Protein AF-A0A661V139-F1 (afdb_monomer)

Sequence (166 aa):
MLLAIGAAFVWKCAAESETYKLCELRVGEKRRILIRAASYAEVNQNLFYEVRIGDRTVVPGCWFTAWHRDTTEWDDPAFRVVSAEGGELVGVVEINTPEEILILHDFSTGYSWPASISGEHWKTASAHARRLLERLKGETPASHYVLSCDYVAPIPRSGPRRAPVK

Foldseek 3Di:
DDDDDDDFDADDWDDPDCWTWLDWADLDDFWIKTKIWNDDPDPATFIWIWITGHVDTLRPTDTWDDDPPDDPDPDRWGKYWQAFPPRQWIFIDTPNGRQEGTKIAGNVVSQMPPDHDPPDDNVVSVVVVVVSVVRSPVRGPDYNHDYPVVPPPPPPPPPPDDDDDD

Secondary structure (DSSP, 8-state):
-----PPP-------SSSSEEEEEEE-SSSEEEEEEES-TT-SS--EEEEEEETTEEEEEEEEE----SS-SS-PPP-EEEEE-GGGSEEEEEESSSTTEEEEEEETTT--EESSPPTT--HHHHHHHHHHHHHHHHHH-TT---EEGGG-----------PPPP-

Structure (mmCIF, N/CA/C/O backbone):
data_AF-A0A661V139-F1
#
_entry.id   AF-A0A661V139-F1
#
loop_
_atom_site.group_PDB
_atom_site.id
_atom_site.type_symbol
_atom_site.label_atom_id
_atom_site.label_alt_id
_atom_site.label_comp_id
_atom_site.label_asym_id
_atom_site.label_entity_id
_atom_site.label_seq_id
_atom_site.pdbx_PDB_ins_code
_atom_site.Cartn_x
_atom_site.Cartn_y
_atom_site.Cartn_z
_atom_site.occupancy
_atom_site.B_iso_or_equiv
_atom_site.auth_seq_id
_atom_site.auth_comp_id
_atom_site.auth_asym_id
_atom_site.auth_atom_id
_atom_site.pdbx_PDB_model_num
ATOM 1 N N . MET A 1 1 ? 12.261 1.105 25.875 1.00 38.69 1 MET A N 1
ATOM 2 C CA . MET A 1 1 ? 11.928 1.553 24.507 1.00 38.69 1 MET A CA 1
ATOM 3 C C . MET A 1 1 ? 12.554 0.552 23.542 1.00 38.69 1 MET A C 1
ATOM 5 O O . MET A 1 1 ? 13.764 0.570 23.376 1.00 38.69 1 MET A O 1
ATOM 9 N N . LEU A 1 2 ? 11.776 -0.419 23.052 1.00 32.09 2 LEU A N 1
ATOM 10 C CA . LEU A 1 2 ? 12.252 -1.502 22.180 1.00 32.09 2 LEU A CA 1
ATOM 11 C C . LEU A 1 2 ? 11.997 -1.100 20.723 1.00 32.09 2 LEU A C 1
ATOM 13 O O . LEU A 1 2 ? 10.848 -0.986 20.308 1.00 32.09 2 LEU A O 1
ATOM 17 N N . LEU A 1 3 ? 13.070 -0.857 19.972 1.00 40.78 3 LEU A N 1
ATOM 18 C CA . LEU A 1 3 ? 13.033 -0.703 18.519 1.00 40.78 3 LEU A CA 1
ATOM 19 C C . LEU A 1 3 ? 12.685 -2.065 17.906 1.00 40.78 3 LEU A C 1
ATOM 21 O O . LEU A 1 3 ? 13.492 -2.992 17.944 1.00 40.78 3 LEU A O 1
ATOM 25 N N . ALA A 1 4 ? 11.469 -2.202 17.379 1.00 35.94 4 ALA A N 1
ATOM 26 C CA . ALA A 1 4 ? 11.062 -3.387 16.636 1.00 35.94 4 ALA A CA 1
ATOM 27 C C . ALA A 1 4 ? 11.745 -3.375 15.259 1.00 35.94 4 ALA A C 1
ATOM 29 O O . ALA A 1 4 ? 11.346 -2.644 14.355 1.00 35.94 4 ALA A O 1
ATOM 30 N N . ILE A 1 5 ? 12.799 -4.176 15.115 1.00 44.50 5 ILE A N 1
ATOM 31 C CA . ILE A 1 5 ? 13.453 -4.450 13.834 1.00 44.50 5 ILE A CA 1
ATOM 32 C C . ILE A 1 5 ? 12.541 -5.414 13.067 1.00 44.50 5 ILE A C 1
ATOM 34 O O . ILE A 1 5 ? 12.389 -6.576 13.442 1.00 44.50 5 ILE A O 1
ATOM 38 N N . GLY A 1 6 ? 11.878 -4.908 12.026 1.00 37.41 6 GLY A N 1
ATOM 39 C CA . GLY A 1 6 ? 11.040 -5.708 11.138 1.00 37.41 6 GLY A CA 1
ATOM 40 C C . GLY A 1 6 ? 11.887 -6.714 10.361 1.00 37.41 6 GLY A C 1
ATOM 41 O O . GLY A 1 6 ? 12.776 -6.330 9.607 1.00 37.41 6 GLY A O 1
ATOM 42 N N . ALA A 1 7 ? 11.619 -8.004 10.556 1.00 41.94 7 ALA A N 1
ATOM 43 C CA . ALA A 1 7 ? 12.253 -9.076 9.802 1.00 41.94 7 ALA A CA 1
ATOM 44 C C . ALA A 1 7 ? 11.796 -9.044 8.333 1.00 41.94 7 ALA A C 1
ATOM 46 O O . ALA A 1 7 ? 10.598 -9.109 8.051 1.00 41.94 7 ALA A O 1
ATOM 47 N N . ALA A 1 8 ? 12.751 -8.974 7.404 1.00 39.41 8 ALA A N 1
ATOM 48 C CA . ALA A 1 8 ? 12.506 -9.182 5.982 1.00 39.41 8 ALA A CA 1
ATOM 49 C C . ALA A 1 8 ? 12.442 -10.693 5.705 1.00 39.41 8 ALA A C 1
ATOM 51 O O . ALA A 1 8 ? 13.410 -11.415 5.933 1.00 39.41 8 ALA A O 1
ATOM 52 N N . PHE A 1 9 ? 11.290 -11.177 5.239 1.00 36.69 9 PHE A N 1
ATOM 53 C CA . PHE A 1 9 ? 11.107 -12.558 4.794 1.00 36.69 9 PHE A CA 1
ATOM 54 C C . PHE A 1 9 ? 10.994 -12.582 3.269 1.00 36.69 9 PHE A C 1
ATOM 56 O O . PHE A 1 9 ? 10.099 -11.954 2.706 1.00 36.69 9 PHE A O 1
ATOM 63 N N . VAL A 1 10 ? 11.881 -13.333 2.615 1.00 40.03 10 VAL A N 1
ATOM 64 C CA . VAL A 1 10 ? 11.840 -13.613 1.171 1.00 40.03 10 VAL A CA 1
ATOM 65 C C . VAL A 1 10 ? 11.193 -14.988 0.973 1.00 40.03 10 VAL A C 1
ATOM 67 O O . VAL A 1 10 ? 11.670 -15.976 1.531 1.00 40.03 10 VAL A O 1
ATOM 70 N N . TRP A 1 11 ? 10.096 -15.071 0.211 1.00 38.34 11 TRP A N 1
ATOM 71 C CA . TRP A 1 11 ? 9.356 -16.319 -0.052 1.00 38.34 11 TRP A CA 1
ATOM 72 C C . TRP A 1 11 ? 9.271 -16.577 -1.570 1.00 38.34 11 TRP A C 1
ATOM 74 O O . TRP A 1 11 ? 8.858 -15.700 -2.320 1.00 38.34 11 TRP A O 1
ATOM 84 N N . LYS A 1 12 ? 9.628 -17.793 -2.024 1.00 39.19 12 LYS A N 1
ATOM 85 C CA . LYS A 1 12 ? 9.519 -18.261 -3.427 1.00 39.19 12 LYS A CA 1
ATOM 86 C C . LYS A 1 12 ? 8.088 -18.631 -3.866 1.00 39.19 12 LYS A C 1
ATOM 88 O O . LYS A 1 12 ? 7.386 -19.371 -3.183 1.00 39.19 12 LYS A O 1
ATOM 93 N N . CYS A 1 13 ? 7.688 -18.142 -5.037 1.00 39.81 13 CYS A N 1
ATOM 94 C CA . CYS A 1 13 ? 6.319 -18.176 -5.555 1.00 39.81 13 CYS A CA 1
ATOM 95 C C . CYS A 1 13 ? 5.850 -19.546 -6.099 1.00 39.81 13 CYS A C 1
ATOM 97 O O . CYS A 1 13 ? 6.639 -20.277 -6.692 1.00 39.81 13 CYS A O 1
ATOM 99 N N . ALA A 1 14 ? 4.549 -19.840 -5.970 1.00 41.12 14 ALA A N 1
ATOM 100 C CA . ALA A 1 14 ? 3.826 -20.884 -6.706 1.00 41.12 14 ALA A CA 1
ATOM 101 C C . ALA A 1 14 ? 2.765 -20.211 -7.602 1.00 41.12 14 ALA A C 1
ATOM 103 O O . ALA A 1 14 ? 2.041 -19.324 -7.143 1.00 41.12 14 ALA A O 1
ATOM 104 N N . ALA A 1 15 ? 2.713 -20.582 -8.883 1.00 42.00 15 ALA A N 1
ATOM 105 C CA . ALA A 1 15 ? 1.868 -19.953 -9.898 1.00 42.00 15 ALA A CA 1
ATOM 106 C C . ALA A 1 15 ? 0.440 -20.533 -9.884 1.00 42.00 15 ALA A C 1
ATOM 108 O O . ALA A 1 15 ? 0.189 -21.571 -10.485 1.00 42.00 15 ALA A O 1
ATOM 109 N N . GLU A 1 16 ? -0.496 -19.865 -9.207 1.00 46.12 16 GLU A N 1
ATOM 110 C CA . GLU A 1 16 ? -1.942 -20.181 -9.266 1.00 46.12 16 GLU A CA 1
ATOM 111 C C . GLU A 1 16 ? -2.778 -19.059 -9.917 1.00 46.12 16 GLU A C 1
ATOM 113 O O . GLU A 1 16 ? -3.998 -19.146 -10.005 1.00 46.12 16 GLU A O 1
ATOM 118 N N . SER A 1 17 ? -2.139 -17.999 -10.416 1.00 57.78 17 SER A N 1
ATOM 119 C CA . SER A 1 17 ? -2.797 -16.885 -11.105 1.00 57.78 17 SER A CA 1
ATOM 120 C C . SER A 1 17 ? -1.912 -16.356 -12.236 1.00 57.78 17 SER A C 1
ATOM 122 O O . SER A 1 17 ? -0.698 -16.525 -12.180 1.00 57.78 17 SER A O 1
ATOM 124 N N . GLU A 1 18 ? -2.491 -15.649 -13.218 1.00 73.00 18 GLU A N 1
ATOM 125 C CA . GLU A 1 18 ? -1.751 -14.874 -14.249 1.00 73.00 18 GLU A CA 1
ATOM 126 C C . GLU A 1 18 ? -0.794 -13.825 -13.651 1.00 73.00 18 GLU A C 1
ATOM 128 O O . GLU A 1 18 ? -0.036 -13.176 -14.357 1.00 73.00 18 GLU A O 1
ATOM 133 N N . THR A 1 19 ? -0.839 -13.646 -12.333 1.00 81.56 19 THR A N 1
ATOM 134 C CA . THR A 1 19 ? 0.127 -12.881 -11.559 1.00 81.56 19 THR A CA 1
ATOM 135 C C . THR A 1 19 ? 0.824 -13.800 -10.566 1.00 81.56 19 THR A C 1
ATOM 137 O O . THR A 1 19 ? 0.211 -14.710 -10.000 1.00 81.56 19 THR A O 1
ATOM 140 N N . TYR A 1 20 ? 2.0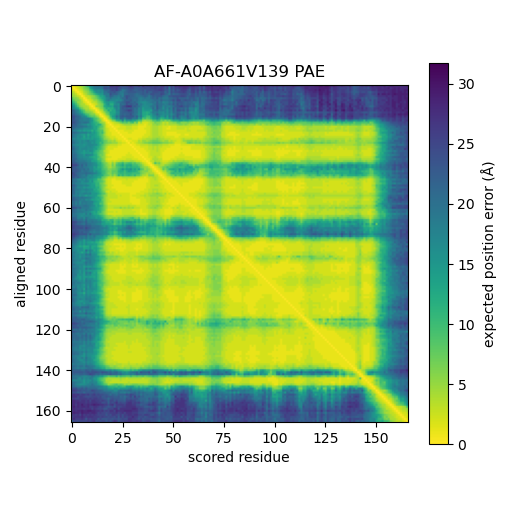91 -13.537 -10.278 1.00 86.44 20 TYR A N 1
ATOM 141 C CA . TYR A 1 20 ? 2.829 -14.242 -9.239 1.00 86.44 20 TYR A CA 1
ATOM 142 C C . TYR A 1 20 ? 2.969 -13.342 -8.005 1.00 86.44 20 TYR A C 1
ATOM 144 O O . TYR A 1 20 ? 3.118 -12.125 -8.102 1.00 86.44 20 TYR A O 1
ATOM 152 N N . LYS A 1 21 ? 2.860 -13.932 -6.813 1.00 90.81 21 LYS A N 1
ATOM 153 C CA . LYS A 1 21 ? 3.062 -13.248 -5.530 1.00 90.81 21 LYS A CA 1
ATOM 154 C C . LYS A 1 21 ? 4.539 -12.886 -5.355 1.00 90.81 21 LYS A C 1
ATOM 156 O O . LYS A 1 21 ? 5.369 -13.785 -5.255 1.00 90.81 21 LYS A O 1
ATOM 161 N N . LEU A 1 22 ? 4.830 -11.590 -5.266 1.00 89.81 22 LEU A N 1
ATOM 162 C CA . LEU A 1 22 ? 6.155 -11.061 -4.942 1.00 89.81 22 LEU A CA 1
ATOM 163 C C . LEU A 1 22 ? 6.402 -11.110 -3.437 1.00 89.81 22 LEU A C 1
ATOM 165 O O . LEU A 1 22 ? 7.368 -11.708 -2.974 1.00 89.81 22 LEU A O 1
ATOM 169 N N . CYS A 1 23 ? 5.502 -10.516 -2.654 1.00 93.31 23 CYS A N 1
ATOM 170 C CA . CYS A 1 23 ? 5.626 -10.513 -1.203 1.00 93.31 23 CYS A CA 1
ATOM 171 C C . CYS A 1 23 ? 4.269 -10.395 -0.500 1.00 93.31 23 CYS A C 1
ATOM 173 O O . CYS A 1 23 ? 3.225 -10.131 -1.103 1.00 93.31 23 CYS A O 1
ATOM 175 N N . GLU A 1 24 ? 4.291 -10.631 0.808 1.00 96.62 24 GLU A N 1
ATOM 176 C CA . GLU A 1 24 ? 3.173 -10.373 1.708 1.00 96.62 24 GLU A CA 1
ATOM 177 C C . GLU A 1 24 ? 3.680 -9.585 2.906 1.00 96.62 24 GLU A C 1
ATOM 179 O O . GLU A 1 24 ? 4.530 -10.048 3.667 1.00 96.62 24 GLU A O 1
ATOM 184 N N . LEU A 1 25 ? 3.117 -8.400 3.081 1.00 96.69 25 LEU A N 1
ATOM 185 C CA . LEU A 1 25 ? 3.448 -7.485 4.151 1.00 96.69 25 LEU A CA 1
ATOM 186 C C . LEU A 1 25 ? 2.420 -7.629 5.272 1.00 96.69 25 LEU A C 1
ATOM 188 O O . LEU A 1 25 ? 1.213 -7.479 5.061 1.00 96.69 25 LEU A O 1
ATOM 192 N N . ARG A 1 26 ? 2.892 -7.934 6.483 1.00 96.44 26 ARG A N 1
ATOM 193 C CA . ARG A 1 26 ? 2.039 -8.081 7.668 1.00 96.44 26 ARG A CA 1
ATOM 194 C C . ARG A 1 26 ? 1.851 -6.729 8.356 1.00 96.44 26 ARG A C 1
ATOM 196 O O . ARG A 1 26 ? 2.824 -6.127 8.788 1.00 96.44 26 ARG A O 1
ATOM 203 N N . VAL A 1 27 ? 0.599 -6.293 8.497 1.00 94.81 27 VAL A N 1
ATOM 204 C CA . VAL A 1 27 ? 0.200 -4.987 9.068 1.00 94.81 27 VAL A CA 1
ATOM 205 C C . VAL A 1 27 ? -0.693 -5.162 10.300 1.00 94.81 27 VAL A C 1
ATOM 207 O O . VAL A 1 27 ? -1.711 -4.502 10.472 1.00 94.81 27 VAL A O 1
ATOM 210 N N . GLY A 1 28 ? -0.332 -6.127 11.147 1.00 92.12 28 GLY A N 1
ATOM 211 C CA . GLY A 1 28 ? -1.103 -6.547 12.318 1.00 92.12 28 GLY A CA 1
ATOM 212 C C . GLY A 1 28 ? -1.507 -8.021 12.259 1.00 92.12 28 GLY A C 1
ATOM 213 O O . GLY A 1 28 ? -1.094 -8.772 11.369 1.00 92.12 28 GLY A O 1
ATOM 214 N N . GLU A 1 29 ? -2.322 -8.451 13.222 1.00 89.81 29 GLU A N 1
ATOM 215 C CA . GLU A 1 29 ? -2.619 -9.872 13.448 1.00 89.81 29 GLU A CA 1
ATOM 216 C C . GLU A 1 29 ? -3.324 -10.526 12.245 1.00 89.81 29 GLU A C 1
ATOM 218 O O . GLU A 1 29 ? -2.953 -11.620 11.820 1.00 89.81 29 GLU A O 1
ATOM 223 N N . LYS A 1 30 ? -4.263 -9.808 11.612 1.00 96.00 30 LYS A N 1
ATOM 224 C CA . LYS A 1 30 ? -5.083 -10.309 10.490 1.00 96.00 30 LYS A CA 1
ATOM 225 C C . LYS A 1 30 ? -5.032 -9.439 9.238 1.00 96.00 30 LYS A C 1
ATOM 227 O O . LYS A 1 30 ? -5.738 -9.710 8.277 1.00 96.00 30 LYS A O 1
ATOM 232 N N . ARG A 1 31 ? -4.232 -8.379 9.244 1.00 97.25 31 ARG A N 1
ATOM 233 C CA . ARG A 1 31 ? -4.151 -7.427 8.136 1.00 97.25 31 ARG A CA 1
ATOM 234 C C . ARG A 1 31 ? -2.931 -7.751 7.282 1.00 97.25 31 ARG A C 1
ATOM 236 O O . ARG A 1 31 ? -1.841 -8.004 7.818 1.00 97.25 31 ARG A O 1
ATOM 243 N N . ARG A 1 32 ? -3.113 -7.767 5.964 1.00 97.25 32 ARG A N 1
ATOM 244 C CA . ARG A 1 32 ? -2.060 -8.079 4.990 1.00 97.25 32 ARG A CA 1
ATOM 245 C C . ARG A 1 32 ? -2.152 -7.157 3.783 1.00 97.25 32 ARG A C 1
ATOM 247 O O . ARG A 1 32 ? -3.254 -6.857 3.331 1.00 97.25 32 ARG A O 1
ATOM 254 N N . ILE A 1 33 ? -0.998 -6.789 3.239 1.00 97.56 33 ILE A N 1
ATOM 255 C CA . ILE A 1 33 ? -0.877 -6.223 1.894 1.00 97.56 33 ILE A CA 1
ATOM 256 C C . ILE A 1 33 ? -0.099 -7.233 1.060 1.00 97.56 33 ILE A C 1
ATOM 258 O O . ILE A 1 33 ? 1.033 -7.577 1.395 1.00 97.56 33 ILE A O 1
ATOM 262 N N . LEU A 1 34 ? -0.721 -7.759 0.013 1.00 96.62 34 LEU A N 1
ATOM 263 C CA . LEU A 1 34 ? -0.079 -8.671 -0.924 1.00 96.62 34 LEU A CA 1
ATOM 264 C C . LEU A 1 34 ? 0.384 -7.858 -2.120 1.00 96.62 34 LEU A C 1
ATOM 266 O O . LEU A 1 34 ? -0.408 -7.094 -2.659 1.00 96.62 34 LEU A O 1
ATOM 270 N N . ILE A 1 35 ? 1.626 -8.057 -2.546 1.00 94.88 35 ILE A N 1
ATOM 271 C CA . ILE A 1 35 ? 2.152 -7.474 -3.780 1.00 94.88 35 ILE A CA 1
ATOM 272 C C . ILE A 1 35 ? 2.381 -8.604 -4.773 1.00 94.88 35 ILE A C 1
ATOM 274 O O . ILE A 1 35 ? 2.925 -9.660 -4.433 1.00 94.88 35 ILE A O 1
ATOM 278 N N . ARG A 1 36 ? 1.919 -8.395 -6.000 1.00 92.56 36 ARG A N 1
ATOM 279 C CA . ARG A 1 36 ? 1.968 -9.344 -7.107 1.00 92.56 36 ARG A CA 1
ATOM 280 C C . ARG A 1 36 ? 2.530 -8.658 -8.344 1.00 92.56 36 ARG A C 1
ATOM 282 O O . ARG A 1 36 ? 2.377 -7.451 -8.493 1.00 92.56 36 ARG A O 1
ATOM 289 N N . ALA A 1 37 ? 3.126 -9.432 -9.236 1.00 89.38 37 ALA A N 1
ATOM 290 C CA . ALA A 1 37 ? 3.578 -8.967 -10.542 1.00 89.38 37 ALA A CA 1
ATOM 291 C C . ALA A 1 37 ? 2.959 -9.813 -11.657 1.00 89.38 37 ALA A C 1
ATOM 293 O O . ALA A 1 37 ? 2.670 -10.994 -11.455 1.00 89.38 37 ALA A O 1
ATOM 294 N N . ALA A 1 38 ? 2.740 -9.205 -12.824 1.00 85.81 38 ALA A N 1
ATOM 295 C CA . ALA A 1 38 ?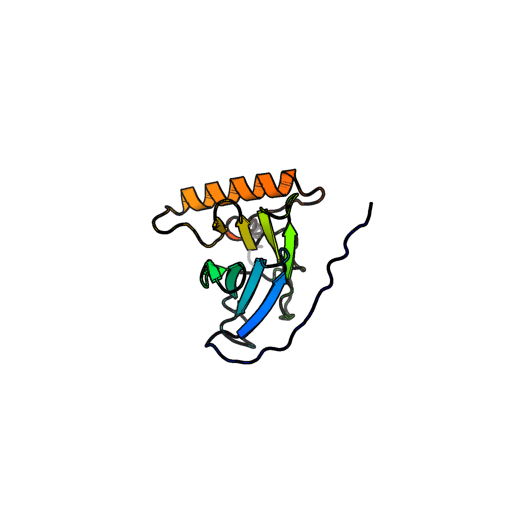 2.171 -9.891 -13.989 1.00 85.81 38 ALA A CA 1
ATOM 296 C C . ALA A 1 38 ? 3.115 -10.926 -14.621 1.00 85.81 38 ALA A C 1
ATOM 298 O O . ALA A 1 38 ? 2.660 -11.958 -15.091 1.00 85.81 38 ALA A O 1
ATOM 299 N N . SER A 1 39 ? 4.423 -10.667 -14.650 1.00 81.31 39 SER A N 1
ATOM 300 C CA . SER A 1 39 ? 5.379 -11.500 -15.390 1.00 81.31 39 SER A CA 1
ATOM 301 C C . SER A 1 39 ? 6.701 -11.584 -14.649 1.00 81.31 39 SER A C 1
ATOM 303 O O . SER A 1 39 ? 7.231 -10.559 -14.225 1.00 81.31 39 SER A O 1
ATOM 305 N N . TYR A 1 40 ? 7.217 -12.797 -14.455 1.00 69.69 40 TYR A N 1
ATOM 306 C CA . TYR A 1 40 ? 8.532 -13.035 -13.862 1.00 69.69 40 TYR A CA 1
ATOM 307 C C . TYR A 1 40 ? 9.593 -12.855 -14.959 1.00 69.69 40 TYR A C 1
ATOM 309 O O . TYR A 1 40 ? 9.494 -13.510 -15.992 1.00 69.69 40 TYR A O 1
ATOM 317 N N . ALA A 1 41 ? 10.598 -12.000 -14.725 1.00 66.25 41 ALA A N 1
ATOM 318 C CA . ALA A 1 41 ? 11.723 -11.709 -15.634 1.00 66.25 41 ALA A CA 1
ATOM 319 C C . ALA A 1 41 ? 11.487 -10.716 -16.798 1.00 66.25 41 ALA A C 1
ATOM 321 O O . ALA A 1 41 ? 12.263 -10.698 -17.754 1.00 66.25 41 ALA A O 1
ATOM 322 N N . GLU A 1 42 ? 10.482 -9.838 -16.713 1.00 66.06 42 GLU A N 1
ATOM 323 C CA . GLU A 1 42 ? 10.381 -8.674 -17.607 1.00 66.06 42 GLU A CA 1
ATOM 324 C C . GLU A 1 42 ? 11.001 -7.417 -16.989 1.00 66.06 42 GLU A C 1
ATOM 326 O O . GLU A 1 42 ? 10.827 -7.144 -15.808 1.00 66.06 42 GLU A O 1
ATOM 331 N N . VAL A 1 43 ? 11.671 -6.612 -17.821 1.00 64.44 43 VAL A N 1
ATOM 332 C CA . VAL A 1 43 ? 12.314 -5.331 -17.448 1.00 64.44 43 VAL A CA 1
ATOM 333 C C . VAL A 1 43 ? 11.287 -4.250 -17.079 1.00 64.44 43 VAL A C 1
ATOM 335 O O . VAL A 1 43 ? 11.650 -3.159 -16.663 1.00 64.44 43 VAL A O 1
ATOM 338 N N . ASN A 1 44 ? 9.993 -4.498 -17.269 1.00 68.56 44 ASN A N 1
ATOM 339 C CA . ASN A 1 44 ? 8.941 -3.608 -16.798 1.00 68.56 44 ASN A CA 1
ATOM 340 C C . ASN A 1 44 ? 7.780 -4.448 -16.276 1.00 68.56 44 ASN A C 1
ATOM 342 O O . ASN A 1 44 ? 6.936 -4.912 -17.041 1.00 68.56 44 ASN A O 1
ATOM 346 N N . GLN A 1 45 ? 7.767 -4.683 -14.968 1.00 75.62 45 GLN A N 1
ATOM 347 C CA . GLN A 1 45 ? 6.728 -5.480 -14.336 1.00 75.62 45 GLN A CA 1
ATOM 348 C C . GLN A 1 45 ? 5.572 -4.590 -13.898 1.00 75.62 45 GLN A C 1
ATOM 350 O O . GLN A 1 45 ? 5.724 -3.704 -13.060 1.00 75.62 45 GLN A O 1
ATOM 355 N N . ASN A 1 46 ? 4.377 -4.885 -14.405 1.00 84.75 46 ASN A N 1
ATOM 356 C CA . ASN A 1 46 ? 3.162 -4.344 -13.815 1.00 84.75 46 ASN A CA 1
ATOM 357 C C . ASN A 1 46 ? 2.988 -4.933 -12.414 1.00 84.75 46 ASN A C 1
ATOM 359 O O . ASN A 1 46 ? 2.789 -6.145 -12.271 1.00 84.75 46 ASN A O 1
ATOM 363 N N . LEU A 1 47 ? 3.063 -4.067 -11.403 1.00 90.69 47 LEU A N 1
ATOM 364 C CA . LEU A 1 47 ? 2.850 -4.427 -10.011 1.00 90.69 47 LEU A CA 1
ATOM 365 C C . LEU A 1 47 ? 1.396 -4.187 -9.625 1.00 90.69 47 LEU A C 1
ATOM 367 O O . LEU A 1 47 ? 0.767 -3.207 -10.022 1.00 90.69 47 LEU A O 1
ATOM 371 N N . PHE A 1 48 ? 0.872 -5.096 -8.817 1.00 93.00 48 PHE A N 1
ATOM 372 C CA . PHE A 1 48 ? -0.472 -5.030 -8.274 1.00 93.00 48 PHE A CA 1
ATOM 373 C C . PHE A 1 48 ? -0.415 -5.244 -6.777 1.00 93.00 48 PHE A C 1
ATOM 375 O O . PHE A 1 48 ? 0.349 -6.085 -6.300 1.00 93.00 48 PHE A O 1
ATOM 382 N N . TYR A 1 49 ? -1.247 -4.525 -6.034 1.00 95.38 49 TYR A N 1
ATOM 383 C CA . TYR A 1 49 ? -1.429 -4.782 -4.617 1.00 95.38 49 TYR A CA 1
ATOM 384 C C . TYR A 1 49 ? -2.861 -5.171 -4.292 1.00 95.38 49 TYR A C 1
ATOM 386 O O . TYR A 1 49 ? -3.810 -4.778 -4.965 1.00 95.38 49 TYR A O 1
ATOM 394 N N . GLU A 1 50 ? -3.001 -5.952 -3.233 1.00 96.00 50 GLU A N 1
ATOM 395 C CA . GLU A 1 50 ? -4.274 -6.358 -2.663 1.00 96.00 50 GLU A CA 1
ATOM 396 C C . GLU A 1 50 ? -4.210 -6.147 -1.150 1.00 96.00 50 GLU A C 1
ATOM 398 O O . GLU A 1 50 ? -3.201 -6.473 -0.520 1.00 96.00 50 GLU A O 1
ATOM 403 N N . VAL A 1 51 ? -5.286 -5.642 -0.548 1.00 96.75 51 VAL A N 1
ATOM 404 C CA . VAL A 1 51 ? -5.389 -5.523 0.913 1.00 96.75 51 VAL A CA 1
ATOM 405 C C . VAL A 1 51 ? -6.383 -6.550 1.434 1.00 96.75 51 VAL A C 1
ATOM 407 O O . VAL A 1 51 ? -7.520 -6.625 0.958 1.00 96.75 51 VAL A O 1
ATOM 410 N N . ARG A 1 52 ? -5.966 -7.322 2.442 1.00 97.69 52 ARG A N 1
ATOM 411 C CA . ARG A 1 52 ? -6.789 -8.341 3.104 1.00 97.69 52 ARG A CA 1
ATOM 412 C C . ARG A 1 52 ? -6.935 -8.090 4.597 1.00 97.69 52 ARG A C 1
ATOM 414 O O . ARG A 1 52 ? -5.987 -7.671 5.266 1.00 97.69 52 ARG A O 1
ATOM 421 N N . ILE A 1 53 ? -8.114 -8.430 5.113 1.00 96.81 53 ILE A N 1
ATOM 422 C CA . ILE A 1 53 ? -8.418 -8.526 6.543 1.00 96.81 53 ILE A CA 1
ATOM 423 C C . ILE A 1 53 ? -8.966 -9.934 6.807 1.00 96.81 53 ILE A C 1
ATOM 425 O O . ILE A 1 53 ? -10.092 -10.256 6.427 1.00 96.81 53 ILE A O 1
ATOM 429 N N . GLY A 1 54 ? -8.157 -10.784 7.439 1.00 96.31 54 GLY A N 1
ATOM 430 C CA . GLY A 1 54 ? -8.401 -12.225 7.496 1.00 96.31 54 GLY A CA 1
ATOM 431 C C . GLY A 1 54 ? -8.426 -12.808 6.084 1.00 96.31 54 GLY A C 1
ATOM 432 O O . GLY A 1 54 ? -7.535 -12.527 5.283 1.00 96.31 54 GLY A O 1
ATOM 433 N N . ASP A 1 55 ? -9.488 -13.547 5.769 1.00 95.69 55 ASP A N 1
ATOM 434 C CA . ASP A 1 55 ? -9.688 -14.161 4.450 1.00 95.69 55 ASP A CA 1
ATOM 435 C C . ASP A 1 55 ? -10.431 -13.246 3.461 1.00 95.69 55 ASP A C 1
ATOM 437 O O . ASP A 1 55 ? -10.645 -13.612 2.307 1.00 95.69 55 ASP A O 1
ATOM 441 N N . ARG A 1 56 ? -10.832 -12.041 3.889 1.00 96.25 56 ARG A N 1
ATOM 442 C CA . ARG A 1 56 ? -11.575 -11.095 3.052 1.00 96.25 56 ARG A CA 1
ATOM 443 C C . ARG A 1 56 ? -10.638 -10.116 2.353 1.00 96.25 56 ARG A C 1
ATOM 445 O O . ARG A 1 56 ? -9.912 -9.368 3.009 1.00 96.25 56 ARG A O 1
ATOM 452 N N . THR A 1 57 ? -10.751 -10.036 1.032 1.00 95.38 57 THR A N 1
ATOM 453 C CA . THR A 1 57 ? -10.191 -8.949 0.220 1.00 95.38 57 THR A CA 1
ATOM 454 C C . THR A 1 57 ? -11.017 -7.676 0.409 1.00 95.38 57 THR A C 1
ATOM 456 O O . THR A 1 57 ? -12.225 -7.674 0.165 1.00 95.38 57 THR A O 1
ATOM 459 N N . VAL A 1 58 ? -10.380 -6.596 0.869 1.00 95.25 58 VAL A N 1
ATOM 460 C CA . VAL A 1 58 ? -11.019 -5.277 1.056 1.00 95.25 58 VAL A CA 1
ATOM 461 C C . VAL A 1 58 ? -10.605 -4.268 -0.009 1.00 95.25 58 VAL A C 1
ATOM 463 O O . VAL A 1 58 ? -11.403 -3.407 -0.362 1.00 95.25 58 VAL A O 1
ATOM 466 N N . VAL A 1 59 ? -9.404 -4.418 -0.569 1.00 92.88 59 VAL A N 1
ATOM 467 C CA . VAL A 1 59 ? -8.972 -3.716 -1.782 1.00 92.88 59 VAL A CA 1
ATOM 468 C C . VAL A 1 59 ? -8.591 -4.792 -2.797 1.00 92.88 59 VAL A C 1
ATOM 470 O O . VAL A 1 59 ? -7.647 -5.538 -2.519 1.00 92.88 59 VAL A O 1
ATOM 473 N N . PRO A 1 60 ? -9.327 -4.933 -3.917 1.00 91.06 60 PRO A N 1
ATOM 474 C CA . PRO A 1 60 ? -8.971 -5.885 -4.964 1.00 91.06 60 PRO A CA 1
ATOM 475 C C . PRO A 1 60 ? -7.653 -5.478 -5.631 1.00 91.06 60 PRO A C 1
ATOM 477 O O . PRO A 1 60 ? -7.165 -4.372 -5.410 1.00 91.06 60 PRO A O 1
ATOM 480 N N . GLY A 1 61 ? -7.100 -6.363 -6.464 1.00 89.56 61 GLY A N 1
ATOM 481 C CA . GLY A 1 61 ? -5.863 -6.105 -7.203 1.00 89.56 61 GLY A CA 1
ATOM 482 C C . GLY A 1 61 ? -5.872 -4.734 -7.884 1.00 89.56 61 GLY A C 1
ATOM 483 O O . GLY A 1 61 ? -6.615 -4.521 -8.841 1.00 89.56 61 GLY A O 1
ATOM 484 N N . CYS A 1 62 ? -5.054 -3.813 -7.384 1.00 90.94 62 CYS A N 1
ATOM 485 C CA . CYS A 1 62 ? -4.915 -2.464 -7.910 1.00 90.94 62 CYS A CA 1
ATOM 486 C C . CYS A 1 62 ? -3.488 -2.252 -8.398 1.00 90.94 62 CYS A C 1
ATOM 488 O O . CYS A 1 62 ? -2.527 -2.601 -7.713 1.00 90.94 62 CYS A O 1
ATOM 490 N N . TRP A 1 63 ? -3.367 -1.705 -9.601 1.00 90.44 63 TRP A N 1
ATOM 491 C CA . TRP A 1 63 ? -2.085 -1.453 -10.235 1.00 90.44 63 TRP A CA 1
ATOM 492 C C . TRP A 1 63 ? -1.356 -0.277 -9.583 1.00 90.44 63 TRP A C 1
ATOM 494 O O . TRP A 1 63 ? -1.969 0.736 -9.240 1.00 90.44 63 TRP A O 1
ATOM 504 N N . PHE A 1 64 ? -0.040 -0.403 -9.451 1.00 89.88 64 PHE A N 1
ATOM 505 C CA . PHE A 1 64 ? 0.847 0.680 -9.048 1.00 89.88 64 PHE A CA 1
ATOM 506 C C . PHE A 1 64 ? 2.204 0.536 -9.742 1.00 89.88 64 PHE A C 1
ATOM 508 O O . PHE A 1 64 ? 2.560 -0.530 -10.242 1.00 89.88 64 PHE A O 1
ATOM 515 N N . THR A 1 65 ? 2.974 1.618 -9.759 1.00 84.56 65 THR A N 1
ATOM 516 C CA . THR A 1 65 ? 4.337 1.641 -10.297 1.00 84.56 65 THR A CA 1
ATOM 517 C C . THR A 1 65 ? 5.333 1.810 -9.164 1.00 84.56 65 THR A C 1
ATOM 519 O O . THR A 1 65 ? 5.163 2.710 -8.344 1.00 84.56 65 THR A O 1
ATOM 522 N N . ALA A 1 66 ? 6.380 0.988 -9.147 1.00 80.75 66 ALA A N 1
ATOM 523 C CA . ALA A 1 66 ? 7.601 1.251 -8.393 1.00 80.75 66 ALA A CA 1
ATOM 524 C C . ALA A 1 66 ? 8.681 1.663 -9.400 1.00 80.75 66 ALA A C 1
ATOM 526 O O . ALA A 1 66 ? 8.825 1.017 -10.438 1.00 80.75 66 ALA A O 1
ATOM 527 N N . TRP A 1 67 ? 9.376 2.773 -9.150 1.00 69.94 67 TRP A N 1
ATOM 528 C CA . TRP A 1 67 ? 10.410 3.266 -10.056 1.00 69.94 67 TRP A CA 1
ATOM 529 C C . TRP A 1 67 ? 11.798 2.949 -9.499 1.00 69.94 67 TRP A C 1
ATOM 531 O O . TRP A 1 67 ? 12.227 3.545 -8.511 1.00 69.94 67 TRP A O 1
ATOM 541 N N . HIS A 1 68 ? 12.546 2.085 -10.182 1.00 66.75 68 HIS A N 1
ATOM 542 C CA . HIS A 1 68 ? 13.958 1.853 -9.885 1.00 66.75 68 HIS A CA 1
ATOM 543 C C . HIS A 1 68 ? 14.783 2.991 -10.498 1.00 66.75 68 HIS A C 1
ATOM 545 O O . HIS A 1 68 ? 15.018 3.029 -11.705 1.00 66.75 68 HIS A O 1
ATOM 551 N N . ARG A 1 69 ? 15.139 4.000 -9.691 1.00 57.91 69 ARG A N 1
ATOM 552 C CA . ARG A 1 69 ? 15.759 5.239 -10.205 1.00 57.91 69 ARG A CA 1
ATOM 553 C C . ARG A 1 69 ? 17.191 5.072 -10.705 1.00 57.91 69 ARG A C 1
ATOM 555 O O . ARG A 1 69 ? 17.581 5.852 -11.562 1.00 57.91 69 ARG A O 1
ATOM 562 N N . ASP A 1 70 ? 17.934 4.075 -10.230 1.00 55.25 70 ASP A N 1
ATOM 563 C CA . ASP A 1 70 ? 19.389 4.036 -10.442 1.00 55.25 70 ASP A CA 1
ATOM 564 C C . ASP A 1 70 ? 19.979 2.649 -10.720 1.00 55.25 70 ASP A C 1
ATOM 566 O O . ASP A 1 70 ? 21.197 2.519 -10.860 1.00 55.25 70 ASP A O 1
ATOM 570 N N . THR A 1 71 ? 19.166 1.599 -10.840 1.00 52.44 71 THR A N 1
ATOM 571 C CA . THR A 1 71 ? 19.706 0.255 -11.055 1.00 52.44 71 THR A CA 1
ATOM 572 C C . THR A 1 71 ? 19.575 -0.138 -12.525 1.00 52.44 71 THR A C 1
ATOM 574 O O . THR A 1 71 ? 18.493 -0.270 -13.090 1.00 52.44 71 THR A O 1
ATOM 577 N N . THR A 1 72 ? 20.726 -0.295 -13.181 1.00 54.94 72 THR A N 1
ATOM 578 C CA . THR A 1 72 ? 20.820 -0.978 -14.484 1.00 54.94 72 THR A CA 1
ATOM 579 C C . THR A 1 72 ? 20.597 -2.487 -14.346 1.00 54.94 72 THR A C 1
ATOM 581 O O . THR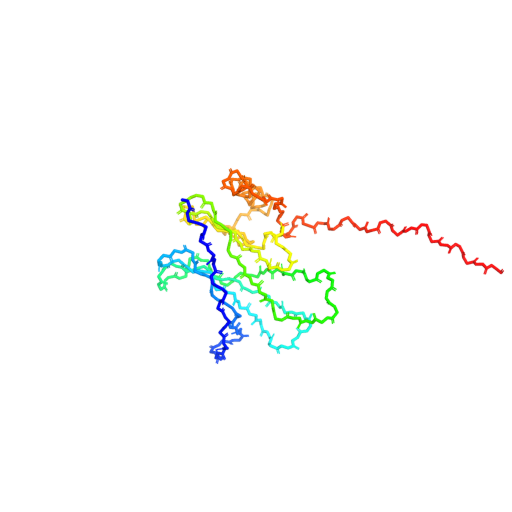 A 1 72 ? 20.371 -3.169 -15.344 1.00 54.94 72 THR A O 1
ATOM 584 N N . GLU A 1 73 ? 20.606 -2.989 -13.110 1.00 55.91 73 GLU A N 1
ATOM 585 C CA . GLU A 1 73 ? 20.281 -4.355 -12.724 1.00 55.91 73 GLU A CA 1
ATOM 586 C C . GLU A 1 73 ? 18.894 -4.365 -12.060 1.00 55.91 73 GLU A C 1
ATOM 588 O O . GLU A 1 73 ? 18.613 -3.593 -11.141 1.00 55.91 73 GLU A O 1
ATOM 593 N N . TRP A 1 74 ? 17.991 -5.200 -12.574 1.00 57.16 74 TRP A N 1
ATOM 594 C CA . TRP A 1 74 ? 16.705 -5.467 -11.932 1.00 57.16 74 TRP A CA 1
ATOM 595 C C . TRP A 1 74 ? 16.951 -6.392 -10.738 1.00 57.16 74 TRP A C 1
ATOM 597 O O . TRP A 1 74 ? 16.874 -7.613 -10.868 1.00 57.16 74 TRP A O 1
ATOM 607 N N . ASP A 1 75 ? 17.291 -5.808 -9.592 1.00 65.62 75 ASP A N 1
ATOM 608 C CA . ASP A 1 75 ? 17.209 -6.515 -8.317 1.00 65.62 75 ASP A CA 1
ATOM 609 C C . ASP A 1 75 ? 15.735 -6.779 -7.978 1.00 65.62 75 ASP A C 1
ATOM 611 O O . ASP A 1 75 ? 14.860 -5.955 -8.257 1.00 65.62 75 ASP A O 1
ATOM 615 N N . ASP A 1 76 ? 15.450 -7.937 -7.375 1.00 74.44 76 ASP A N 1
ATOM 616 C CA . ASP A 1 76 ? 14.096 -8.288 -6.938 1.00 74.44 76 ASP A CA 1
ATOM 617 C C . ASP A 1 76 ? 13.544 -7.181 -6.010 1.00 74.44 76 ASP A C 1
ATOM 619 O O . ASP A 1 76 ? 14.147 -6.902 -4.964 1.00 74.44 76 ASP A O 1
ATOM 623 N N . PRO A 1 77 ? 12.398 -6.549 -6.338 1.00 83.62 77 PRO A N 1
ATOM 624 C CA . PRO A 1 77 ? 11.907 -5.410 -5.579 1.00 83.62 77 PRO A CA 1
ATOM 625 C C . PRO A 1 77 ? 11.541 -5.835 -4.156 1.00 83.62 77 PRO A C 1
ATOM 627 O O . PRO A 1 77 ? 10.726 -6.737 -3.930 1.00 83.62 77 PRO A O 1
ATOM 630 N N . ALA A 1 78 ? 12.129 -5.150 -3.177 1.00 89.19 78 ALA A N 1
ATOM 631 C CA . ALA A 1 78 ? 11.875 -5.388 -1.767 1.00 89.19 78 ALA A CA 1
ATOM 632 C C . ALA A 1 78 ? 11.054 -4.244 -1.173 1.00 89.19 78 ALA A C 1
ATOM 634 O O . ALA A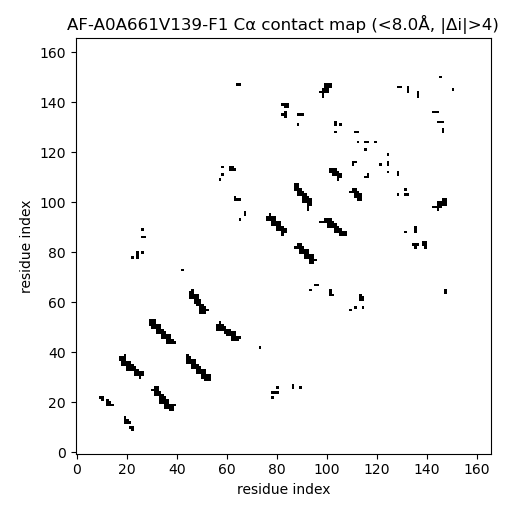 1 78 ? 11.353 -3.067 -1.367 1.00 89.19 78 ALA A O 1
ATOM 635 N N . PHE A 1 79 ? 10.030 -4.598 -0.402 1.00 93.50 79 PHE A N 1
ATOM 636 C CA . PHE A 1 79 ? 9.071 -3.645 0.146 1.00 93.50 79 PHE A CA 1
ATOM 637 C C . PHE A 1 79 ? 9.054 -3.708 1.666 1.00 93.50 79 PHE A C 1
ATOM 639 O O . PHE A 1 79 ? 9.211 -4.777 2.262 1.00 93.50 79 PHE A O 1
ATOM 646 N N . ARG A 1 80 ? 8.797 -2.566 2.300 1.00 94.94 80 ARG A N 1
ATOM 647 C CA . ARG A 1 80 ? 8.565 -2.483 3.743 1.00 94.94 80 ARG A CA 1
ATOM 648 C C . ARG A 1 80 ? 7.338 -1.642 4.051 1.00 94.94 80 ARG A C 1
ATOM 650 O O . ARG A 1 80 ? 6.953 -0.751 3.297 1.00 94.94 80 ARG A O 1
ATOM 657 N N . VAL A 1 81 ? 6.757 -1.926 5.205 1.00 96.56 81 VAL A N 1
ATOM 658 C CA . VAL A 1 81 ? 5.626 -1.182 5.750 1.00 96.56 81 VAL A CA 1
ATOM 659 C C . VAL A 1 81 ? 6.141 -0.042 6.610 1.00 96.56 81 VAL A C 1
ATOM 661 O O . VAL A 1 81 ? 7.078 -0.208 7.393 1.00 96.56 81 VAL A O 1
ATOM 664 N N . VAL A 1 82 ? 5.473 1.094 6.498 1.00 95.56 82 VAL A N 1
ATOM 665 C CA . VAL A 1 82 ? 5.559 2.207 7.435 1.00 95.56 82 VAL A CA 1
ATOM 666 C C . VAL A 1 82 ? 4.182 2.390 8.058 1.00 95.56 82 VAL A C 1
ATOM 668 O O . VAL A 1 82 ? 3.179 2.373 7.353 1.00 95.56 82 VAL A O 1
ATOM 671 N N . SER A 1 83 ? 4.111 2.512 9.377 1.00 95.12 83 SER A N 1
ATOM 672 C CA . SER A 1 83 ? 2.834 2.545 10.093 1.00 95.12 83 SER A CA 1
ATOM 673 C C . SER A 1 83 ? 2.750 3.786 10.957 1.00 95.12 83 SER A C 1
ATOM 675 O O . SER A 1 83 ? 3.728 4.152 11.606 1.00 95.12 83 SER A O 1
ATOM 677 N N . ALA A 1 84 ? 1.568 4.387 10.975 1.00 93.44 84 ALA A N 1
ATOM 678 C CA . ALA A 1 84 ? 1.186 5.385 11.958 1.00 93.44 84 ALA A CA 1
ATOM 679 C C . ALA A 1 84 ? 0.993 4.722 13.341 1.00 93.44 84 ALA A C 1
ATOM 681 O O . ALA A 1 84 ? 1.006 3.485 13.456 1.00 93.44 84 ALA A O 1
ATOM 682 N N . GLU A 1 85 ? 0.816 5.517 14.395 1.00 88.94 85 GLU A N 1
ATOM 683 C CA . GLU A 1 85 ? 0.614 4.987 15.742 1.00 88.94 85 GLU A CA 1
ATOM 684 C C . GLU A 1 85 ? -0.672 4.139 15.780 1.00 88.94 85 GLU A C 1
AT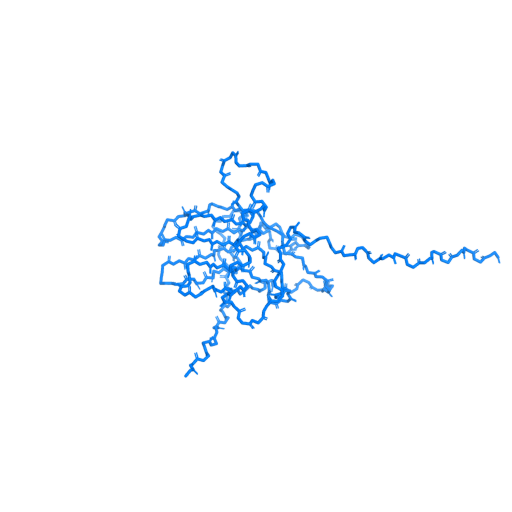OM 686 O O . GLU A 1 85 ? -1.690 4.457 15.169 1.00 88.94 85 GLU A O 1
ATOM 691 N N . GLY A 1 86 ? -0.613 2.966 16.417 1.00 87.38 86 GLY A N 1
ATOM 692 C CA . GLY A 1 86 ? -1.733 2.014 16.436 1.00 87.38 86 GLY A CA 1
ATOM 693 C C . GLY A 1 86 ? -1.943 1.205 15.144 1.00 87.38 86 GLY A C 1
ATOM 694 O O . GLY A 1 86 ? -2.703 0.240 15.162 1.00 87.38 86 GLY A O 1
ATOM 695 N N . GLY A 1 87 ? -1.246 1.514 14.044 1.00 91.69 87 GLY A N 1
ATOM 696 C CA . GLY A 1 87 ? -1.235 0.683 12.830 1.00 91.69 87 GLY A CA 1
ATOM 697 C C . GLY A 1 87 ? -2.530 0.690 12.007 1.00 91.69 87 GLY A C 1
ATOM 698 O O . GLY A 1 87 ? -2.728 -0.196 11.172 1.00 91.69 87 GLY A O 1
ATOM 699 N N . GLU A 1 88 ? -3.417 1.664 12.227 1.00 95.75 88 GLU A N 1
ATOM 700 C CA . GLU A 1 88 ? -4.628 1.853 11.412 1.00 95.75 88 GLU A CA 1
ATOM 701 C C . GLU A 1 88 ? -4.313 2.472 10.050 1.00 95.75 88 GLU A C 1
ATOM 703 O O . GLU A 1 88 ? -4.923 2.112 9.050 1.00 95.75 88 GLU A O 1
ATOM 708 N N . LEU A 1 89 ? -3.325 3.363 9.989 1.00 97.25 89 LEU A N 1
ATOM 709 C CA . LEU A 1 89 ? -2.821 3.924 8.745 1.00 97.25 89 LEU A CA 1
ATOM 710 C C . LEU A 1 89 ? -1.453 3.337 8.438 1.00 97.25 89 LEU A C 1
ATOM 712 O O . LEU A 1 89 ? -0.531 3.412 9.251 1.00 97.25 89 LEU A O 1
ATOM 716 N N . VAL A 1 90 ? -1.326 2.784 7.241 1.00 97.50 90 VAL A N 1
ATOM 717 C CA . VAL A 1 90 ? -0.095 2.166 6.769 1.00 97.50 90 VAL A CA 1
ATOM 718 C C . VAL A 1 90 ? 0.269 2.700 5.394 1.00 97.50 90 VAL A C 1
ATOM 720 O O . VAL A 1 90 ? -0.594 2.980 4.560 1.00 97.50 90 VAL A O 1
ATOM 723 N N . GLY A 1 91 ? 1.565 2.827 5.166 1.00 96.94 91 GLY A N 1
ATOM 724 C CA . GLY A 1 91 ? 2.165 3.034 3.866 1.00 96.94 91 GLY A CA 1
ATOM 725 C C . GLY A 1 91 ? 3.066 1.865 3.499 1.00 96.94 91 GLY A C 1
ATOM 726 O O . GLY A 1 91 ? 3.578 1.154 4.366 1.00 96.94 91 GLY A O 1
ATOM 727 N N . VAL A 1 92 ? 3.274 1.677 2.204 1.00 96.56 92 VAL A N 1
ATOM 728 C CA . VAL A 1 92 ? 4.288 0.769 1.675 1.00 96.56 92 VAL A CA 1
ATOM 729 C C . VAL A 1 92 ? 5.278 1.582 0.868 1.00 96.56 92 VAL A C 1
ATOM 731 O O . VAL A 1 92 ? 4.881 2.381 0.020 1.00 96.56 92 VAL A O 1
ATOM 734 N N . VAL A 1 93 ? 6.555 1.343 1.135 1.00 94.06 93 VAL A N 1
ATOM 735 C CA . VAL A 1 93 ? 7.676 1.909 0.387 1.00 94.06 93 VAL A CA 1
ATOM 736 C C . VAL A 1 93 ? 8.526 0.771 -0.161 1.00 94.06 93 VAL A C 1
ATOM 738 O O . VAL A 1 93 ? 8.576 -0.319 0.424 1.00 94.06 93 VAL A O 1
ATOM 741 N N . GLU A 1 94 ? 9.216 1.025 -1.262 1.00 91.62 94 GLU A N 1
ATOM 742 C CA . GLU A 1 94 ? 10.339 0.182 -1.656 1.00 91.62 94 GLU A CA 1
ATOM 743 C C . GLU A 1 94 ? 11.519 0.444 -0.708 1.00 91.62 94 GLU A C 1
ATOM 745 O O . GLU A 1 94 ? 11.698 1.550 -0.196 1.00 91.62 94 GLU A O 1
ATOM 750 N N . ILE A 1 95 ? 12.336 -0.573 -0.444 1.00 89.75 95 ILE A N 1
ATOM 751 C CA . ILE A 1 95 ? 13.521 -0.426 0.409 1.00 89.75 95 ILE A CA 1
ATOM 752 C C . ILE A 1 95 ? 14.547 0.526 -0.226 1.00 89.75 95 ILE A C 1
ATOM 754 O O . ILE A 1 95 ? 15.180 1.285 0.505 1.00 89.75 95 ILE A O 1
ATOM 758 N N . ASN A 1 96 ? 14.671 0.516 -1.557 1.00 85.75 96 ASN A N 1
ATOM 759 C CA . ASN A 1 96 ? 15.650 1.320 -2.296 1.00 85.75 96 ASN A CA 1
ATOM 760 C C . ASN A 1 96 ? 15.216 2.779 -2.513 1.00 85.75 96 ASN A C 1
ATOM 762 O O . ASN A 1 96 ? 16.067 3.644 -2.703 1.00 85.75 96 ASN A O 1
ATOM 766 N N . THR A 1 97 ? 13.914 3.066 -2.446 1.00 87.44 97 THR A N 1
ATOM 767 C CA . THR A 1 97 ? 13.333 4.419 -2.527 1.00 87.44 97 THR A CA 1
ATOM 768 C C . THR A 1 97 ? 12.433 4.669 -1.309 1.00 87.44 97 THR A C 1
ATOM 770 O O . THR A 1 97 ? 11.217 4.847 -1.424 1.00 87.44 97 THR A O 1
ATOM 773 N N . PRO A 1 98 ? 13.003 4.642 -0.086 1.00 90.38 98 PRO A N 1
ATOM 774 C CA . PRO A 1 98 ? 12.231 4.629 1.152 1.00 90.38 98 PRO A CA 1
ATOM 775 C C . PRO A 1 98 ? 11.455 5.925 1.408 1.00 90.38 98 PRO A C 1
ATOM 777 O O . PRO A 1 98 ? 10.629 5.946 2.317 1.00 90.38 98 PRO A O 1
ATOM 780 N N . GLU A 1 99 ? 11.730 7.001 0.672 1.00 90.56 99 GLU A N 1
ATOM 781 C CA . GLU A 1 99 ? 10.994 8.261 0.707 1.00 90.56 99 GLU A CA 1
ATOM 782 C C . GLU A 1 99 ? 9.700 8.234 -0.122 1.00 90.56 99 GLU A C 1
ATOM 784 O O . GLU A 1 99 ? 8.832 9.086 0.063 1.00 90.56 99 GLU A O 1
ATOM 789 N N . GLU A 1 100 ? 9.540 7.268 -1.025 1.00 91.69 100 GLU A N 1
ATOM 790 C CA . GLU A 1 100 ? 8.402 7.196 -1.933 1.00 91.69 100 GLU A CA 1
ATOM 791 C C . GLU A 1 100 ? 7.348 6.210 -1.420 1.00 91.69 100 GLU A C 1
ATOM 793 O O . GLU A 1 100 ? 7.552 4.998 -1.347 1.00 91.69 100 GLU A O 1
ATOM 798 N N . ILE A 1 101 ? 6.181 6.743 -1.067 1.00 94.75 101 ILE A N 1
ATOM 799 C CA . ILE A 1 101 ? 5.018 5.957 -0.677 1.00 94.75 101 ILE A CA 1
ATOM 800 C C . ILE A 1 101 ? 4.311 5.483 -1.941 1.00 94.75 101 ILE A C 1
ATOM 802 O O . ILE A 1 101 ? 3.685 6.264 -2.665 1.00 94.75 101 ILE A O 1
ATOM 806 N N . LEU A 1 102 ? 4.398 4.177 -2.166 1.00 95.00 102 LEU A N 1
ATOM 807 C CA . LEU A 1 102 ? 3.803 3.487 -3.303 1.00 95.00 102 LEU A CA 1
ATOM 808 C C . LEU A 1 102 ? 2.330 3.166 -3.051 1.00 95.00 102 LEU A C 1
ATOM 810 O O . LEU A 1 102 ? 1.500 3.282 -3.950 1.00 95.00 102 LEU A O 1
ATOM 814 N N . ILE A 1 103 ? 2.016 2.765 -1.817 1.00 96.94 103 ILE A N 1
ATOM 815 C CA . ILE A 1 103 ? 0.672 2.371 -1.388 1.00 96.94 103 ILE A CA 1
ATOM 816 C C . ILE A 1 103 ? 0.362 3.063 -0.067 1.00 96.94 103 ILE A C 1
ATOM 818 O O . ILE A 1 103 ? 1.204 3.069 0.828 1.00 96.94 103 ILE A O 1
ATOM 822 N N . LEU A 1 104 ? -0.856 3.583 0.082 1.00 97.19 104 LEU A N 1
ATOM 823 C CA . LEU A 1 104 ? -1.431 3.930 1.384 1.00 97.19 104 LEU A CA 1
ATOM 824 C C . LEU A 1 104 ? -2.689 3.111 1.624 1.00 97.19 104 LEU A C 1
ATOM 826 O O . LEU A 1 104 ? -3.470 2.855 0.703 1.00 97.19 104 LEU A O 1
ATOM 830 N N . HIS A 1 105 ? -2.919 2.742 2.874 1.00 97.88 105 HIS A N 1
ATOM 831 C CA . HIS A 1 105 ? -4.188 2.179 3.293 1.00 97.88 105 HIS A CA 1
ATOM 832 C C . HIS A 1 105 ? -4.534 2.615 4.712 1.00 97.88 105 HIS A C 1
ATOM 834 O O . HIS A 1 105 ? -3.712 2.520 5.620 1.00 97.88 105 HIS A O 1
ATOM 840 N N . ASP A 1 106 ? -5.764 3.082 4.886 1.00 97.38 106 ASP A N 1
ATOM 841 C CA . ASP A 1 106 ? -6.346 3.399 6.180 1.00 97.38 106 ASP A CA 1
ATOM 842 C C . ASP A 1 106 ? -7.422 2.360 6.514 1.00 97.38 106 ASP A C 1
ATOM 844 O O . ASP A 1 106 ? -8.521 2.380 5.958 1.00 97.38 106 ASP A O 1
ATOM 848 N N . PHE A 1 107 ? -7.107 1.458 7.443 1.00 96.19 107 PHE A N 1
ATOM 849 C CA . PHE A 1 107 ? -7.991 0.382 7.886 1.00 96.19 107 PHE A CA 1
ATOM 850 C C . PHE A 1 107 ? -9.253 0.889 8.594 1.00 96.19 107 PHE A C 1
ATOM 852 O O . PHE A 1 107 ? -10.244 0.159 8.642 1.00 96.19 107 PHE A O 1
ATOM 859 N N . SER A 1 108 ? -9.250 2.125 9.104 1.00 95.62 108 SER A N 1
ATOM 860 C CA . SER A 1 108 ? -10.411 2.711 9.783 1.00 95.62 108 SER A CA 1
ATOM 861 C C . SER A 1 108 ? -11.470 3.225 8.803 1.00 95.62 108 SER A C 1
ATOM 863 O O . SER A 1 108 ? -12.667 3.133 9.074 1.00 95.62 108 SER A O 1
ATOM 865 N N . THR A 1 109 ? -11.041 3.735 7.645 1.00 95.31 109 THR A N 1
ATOM 866 C CA . THR A 1 109 ? -11.931 4.307 6.621 1.00 95.31 109 THR A CA 1
ATOM 867 C C . THR A 1 109 ? -12.111 3.396 5.408 1.00 95.31 109 THR A C 1
ATOM 869 O O . THR A 1 109 ? -13.033 3.597 4.620 1.00 95.31 109 THR A O 1
ATOM 872 N N . GLY A 1 110 ? -11.236 2.401 5.239 1.00 94.56 110 GLY A N 1
ATOM 873 C CA . GLY A 1 110 ? -11.153 1.563 4.045 1.00 94.56 110 GLY A CA 1
ATOM 874 C C . GLY A 1 110 ? -10.533 2.275 2.840 1.00 94.56 110 GLY A C 1
ATOM 875 O O . GLY A 1 110 ? -10.436 1.676 1.769 1.00 94.56 110 GLY A O 1
ATOM 876 N N . TYR A 1 111 ? -10.105 3.532 2.989 1.00 95.94 111 TYR A N 1
ATOM 877 C CA . TYR A 1 111 ? -9.495 4.286 1.903 1.00 95.94 111 TYR A CA 1
ATOM 878 C C . TYR A 1 111 ? -8.119 3.714 1.557 1.00 95.94 111 TYR A C 1
ATOM 880 O O . TYR A 1 111 ? -7.343 3.327 2.435 1.00 95.94 111 TYR A O 1
ATOM 888 N N . SER A 1 112 ? -7.787 3.688 0.268 1.00 95.69 112 SER A N 1
ATOM 889 C CA . SER A 1 112 ? -6.478 3.261 -0.205 1.00 95.69 112 SER A CA 1
ATOM 890 C C . SER A 1 112 ? -5.965 4.172 -1.316 1.00 95.69 112 SER A C 1
ATOM 892 O O . SER A 1 112 ? -6.693 4.976 -1.886 1.00 95.69 112 SER A O 1
ATOM 894 N N . TRP A 1 113 ? -4.673 4.092 -1.589 1.00 94.94 113 TRP A N 1
ATOM 895 C CA . TRP A 1 113 ? -4.030 4.772 -2.701 1.00 94.94 113 TRP A CA 1
ATOM 896 C C . TRP A 1 113 ? -3.004 3.817 -3.312 1.00 94.94 113 TRP A C 1
ATOM 898 O O . TRP A 1 113 ? -2.288 3.188 -2.530 1.00 94.94 113 TRP A O 1
ATOM 908 N N . PRO A 1 114 ? -2.896 3.708 -4.649 1.00 92.75 114 PRO A N 1
ATOM 909 C CA . PRO A 1 114 ? -3.648 4.438 -5.682 1.00 92.75 114 PRO A CA 1
ATOM 910 C C . PRO A 1 114 ? -5.095 3.970 -5.931 1.00 92.75 114 PRO A C 1
ATOM 912 O O . PRO A 1 114 ? -5.778 4.566 -6.763 1.00 92.75 114 PRO A O 1
ATOM 915 N N . ALA A 1 115 ? -5.601 2.950 -5.225 1.00 88.56 115 ALA A N 1
ATOM 916 C CA . ALA A 1 115 ? -6.988 2.504 -5.392 1.00 88.56 115 ALA A CA 1
ATOM 917 C C . ALA A 1 115 ? -7.999 3.515 -4.821 1.00 88.56 115 ALA A C 1
ATOM 919 O O . ALA A 1 115 ? -8.256 3.526 -3.619 1.00 88.56 115 ALA A O 1
ATOM 920 N N . SER A 1 116 ? -8.613 4.333 -5.678 1.00 82.69 116 SER A N 1
ATOM 921 C CA . SER A 1 116 ? -9.659 5.272 -5.261 1.00 82.69 116 SER A CA 1
ATOM 922 C C . SER A 1 116 ? -10.992 4.579 -4.971 1.00 82.69 116 SER A C 1
ATOM 924 O O . SER A 1 116 ? -11.265 3.467 -5.433 1.00 82.69 116 SER A O 1
ATOM 926 N N . ILE A 1 117 ? -11.880 5.281 -4.267 1.00 81.50 117 ILE A N 1
ATOM 927 C CA . ILE A 1 117 ? -13.265 4.835 -4.103 1.00 81.50 117 ILE A CA 1
ATOM 928 C C . ILE A 1 117 ? -13.961 4.860 -5.476 1.00 81.50 117 ILE A C 1
ATOM 930 O O . ILE A 1 117 ? -13.716 5.741 -6.303 1.00 81.50 117 ILE A O 1
ATOM 934 N N . SER A 1 118 ? -14.829 3.881 -5.747 1.00 80.25 118 SER A N 1
ATOM 935 C CA . SER A 1 118 ? -15.564 3.801 -7.017 1.00 80.25 118 SER A CA 1
ATOM 936 C C . SER A 1 118 ? -16.356 5.086 -7.291 1.00 80.25 118 SER A C 1
ATOM 938 O O . SER A 1 118 ? -17.154 5.514 -6.459 1.00 80.25 118 SER A O 1
ATOM 940 N N . GLY A 1 119 ? -16.161 5.680 -8.472 1.00 82.00 119 GLY A N 1
ATOM 941 C CA . GLY A 1 119 ? -16.825 6.923 -8.889 1.00 82.00 119 GLY A CA 1
ATOM 942 C C . GLY A 1 119 ? -16.187 8.210 -8.351 1.00 82.00 119 GLY A C 1
ATOM 943 O O . GLY A 1 119 ? -16.657 9.301 -8.672 1.00 82.00 119 GLY A O 1
ATOM 944 N N . GLU A 1 120 ? -15.115 8.114 -7.563 1.00 87.06 120 GLU A N 1
ATOM 945 C CA . GLU A 1 120 ? -14.377 9.277 -7.083 1.00 87.06 120 GLU A CA 1
ATOM 946 C C . GLU A 1 120 ? -13.551 9.920 -8.207 1.00 87.06 120 GLU A C 1
ATOM 948 O O . GLU A 1 120 ? -12.864 9.253 -8.981 1.00 87.06 120 GLU A O 1
ATOM 953 N N . HIS A 1 121 ? -13.592 11.250 -8.293 1.00 89.56 121 HIS A N 1
ATOM 954 C CA . HIS A 1 121 ? -12.769 11.991 -9.241 1.00 89.56 121 HIS A CA 1
ATOM 955 C C . HIS A 1 121 ? -11.297 12.005 -8.792 1.00 89.56 121 HIS A C 1
ATOM 957 O O . HIS A 1 121 ? -11.000 12.260 -7.624 1.00 89.56 121 HIS A O 1
ATOM 963 N N . TRP A 1 122 ? -10.357 11.839 -9.729 1.00 85.38 122 TRP A N 1
ATOM 964 C CA . TRP A 1 122 ? -8.922 11.677 -9.434 1.00 85.38 122 TRP A CA 1
ATOM 965 C C . TRP A 1 122 ? -8.315 12.796 -8.568 1.00 85.38 122 TRP A C 1
ATOM 967 O O . TRP A 1 122 ? -7.469 12.532 -7.718 1.00 85.38 122 TRP A O 1
ATOM 977 N N . LYS A 1 123 ? -8.758 14.051 -8.739 1.00 88.25 123 LYS A N 1
ATOM 978 C CA . LYS A 1 123 ? -8.305 15.181 -7.898 1.00 88.25 123 LYS A CA 1
ATOM 979 C C . LYS A 1 123 ? -8.710 15.015 -6.435 1.00 88.25 123 LYS A C 1
ATOM 981 O O . LYS A 1 123 ? -7.935 15.358 -5.547 1.00 88.25 123 LYS A O 1
ATOM 986 N N . THR A 1 124 ? -9.915 14.507 -6.194 1.00 90.50 124 THR A N 1
ATOM 987 C CA . THR A 1 124 ? -10.437 14.259 -4.847 1.00 90.50 124 THR A CA 1
ATOM 988 C C . THR A 1 124 ? -9.664 13.118 -4.198 1.00 90.50 124 THR A C 1
ATOM 990 O O . THR A 1 124 ? -9.147 13.297 -3.098 1.00 90.50 124 THR A O 1
ATOM 993 N N . ALA A 1 125 ? -9.456 12.024 -4.935 1.00 89.62 125 ALA A N 1
ATOM 994 C CA . ALA A 1 125 ? -8.650 10.897 -4.478 1.00 89.62 125 ALA A CA 1
ATOM 995 C C . ALA A 1 125 ? -7.193 11.319 -4.171 1.00 89.62 125 ALA A C 1
ATOM 997 O O . ALA A 1 125 ? -6.653 11.025 -3.106 1.00 89.62 125 ALA A O 1
ATOM 998 N N . SER A 1 126 ? -6.559 12.112 -5.041 1.00 90.69 126 SER A N 1
ATOM 999 C CA . SER A 1 126 ? -5.215 12.654 -4.775 1.00 90.69 126 SER A CA 1
ATOM 1000 C C . SER A 1 126 ? -5.195 13.540 -3.521 1.00 90.69 126 SER A C 1
ATOM 1002 O O . SER A 1 126 ? -4.312 13.406 -2.673 1.00 90.69 126 SER A O 1
ATOM 1004 N N . ALA A 1 127 ? -6.202 14.399 -3.328 1.00 92.81 127 ALA A N 1
ATOM 1005 C CA . ALA A 1 127 ? -6.317 15.205 -2.114 1.00 92.81 127 ALA A CA 1
ATOM 1006 C C . ALA A 1 127 ? -6.511 14.343 -0.852 1.00 92.81 127 ALA A C 1
ATOM 1008 O O . ALA A 1 127 ? -5.967 14.670 0.202 1.00 92.81 127 ALA A O 1
ATOM 1009 N N . HIS A 1 128 ? -7.259 13.241 -0.941 1.00 94.12 128 HIS A N 1
ATOM 1010 C CA . HIS A 1 128 ? -7.444 12.282 0.151 1.00 94.12 128 HIS A CA 1
ATOM 1011 C C . HIS A 1 128 ? -6.128 11.587 0.503 1.00 94.12 128 HIS A C 1
ATOM 1013 O O . HIS A 1 128 ? -5.730 11.586 1.669 1.00 94.12 128 HIS A O 1
ATOM 1019 N N . ALA A 1 129 ? -5.413 11.088 -0.505 1.00 95.19 129 ALA A N 1
ATOM 1020 C CA . ALA A 1 129 ? -4.109 10.461 -0.332 1.00 95.19 129 ALA A CA 1
ATOM 1021 C C . ALA A 1 129 ? -3.097 11.413 0.316 1.00 95.19 129 ALA A C 1
ATOM 1023 O O . ALA A 1 129 ? -2.406 11.022 1.253 1.00 95.19 129 ALA A O 1
ATOM 10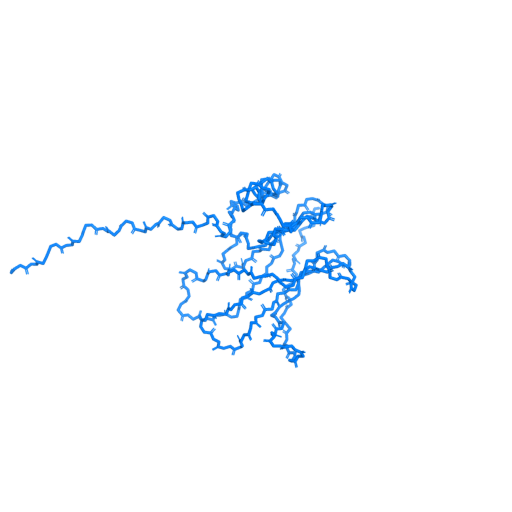24 N N . ARG A 1 130 ? -3.067 12.688 -0.098 1.00 95.75 130 ARG A N 1
ATOM 1025 C CA . ARG A 1 130 ? -2.210 13.712 0.523 1.00 95.75 130 ARG A CA 1
ATOM 1026 C C . ARG A 1 130 ? -2.542 13.931 1.997 1.00 95.75 130 ARG A C 1
ATOM 1028 O O . ARG A 1 130 ? -1.631 14.018 2.809 1.00 95.75 130 ARG A O 1
ATOM 1035 N N . ARG A 1 131 ? -3.824 13.968 2.375 1.00 96.00 131 ARG A N 1
ATOM 1036 C CA . ARG A 1 131 ? -4.211 14.098 3.793 1.00 96.00 131 ARG A CA 1
ATOM 1037 C C . ARG A 1 131 ? -3.776 12.896 4.628 1.00 96.00 131 ARG A C 1
ATOM 1039 O O . ARG A 1 131 ? -3.306 13.085 5.746 1.00 96.00 131 ARG A O 1
ATOM 1046 N N . LEU A 1 132 ? -3.901 11.681 4.093 1.00 95.81 132 LEU A N 1
ATOM 1047 C CA . LEU A 1 132 ? -3.389 10.486 4.765 1.00 95.81 132 LEU A CA 1
ATOM 1048 C C . LEU A 1 132 ? -1.865 10.514 4.877 1.00 95.81 132 LEU A C 1
ATOM 1050 O O . LEU A 1 132 ? -1.337 10.210 5.939 1.00 95.81 132 LEU A O 1
ATOM 1054 N N . LEU A 1 133 ? -1.161 10.933 3.824 1.00 95.88 133 LEU A N 1
ATOM 1055 C CA . LEU A 1 133 ? 0.289 11.072 3.859 1.00 95.88 133 LEU A CA 1
ATOM 1056 C C . LEU A 1 133 ? 0.741 12.042 4.960 1.00 95.88 133 LEU A C 1
ATOM 1058 O O . LEU A 1 133 ? 1.649 11.717 5.719 1.00 95.88 133 LEU A O 1
ATOM 1062 N N . GLU A 1 134 ? 0.105 13.208 5.075 1.00 95.38 134 GLU A N 1
ATOM 1063 C CA . GLU A 1 134 ? 0.434 14.178 6.126 1.00 95.38 134 GLU A CA 1
ATOM 1064 C C . GLU A 1 134 ? 0.156 13.625 7.531 1.00 95.38 134 GLU A C 1
ATOM 1066 O O . GLU A 1 134 ? 0.964 13.828 8.437 1.00 95.38 134 GLU A O 1
ATOM 1071 N N . ARG A 1 135 ? -0.921 12.848 7.709 1.00 95.31 135 ARG A N 1
ATOM 1072 C CA . ARG A 1 135 ? -1.181 12.149 8.977 1.00 95.31 135 ARG A CA 1
ATOM 1073 C C . ARG A 1 135 ? -0.088 11.121 9.288 1.00 95.31 135 ARG A C 1
ATOM 1075 O O . ARG A 1 135 ? 0.466 11.134 10.380 1.00 95.31 135 ARG A O 1
ATOM 1082 N N . LEU A 1 136 ? 0.291 10.298 8.307 1.00 95.00 136 LEU A N 1
ATOM 1083 C CA . LEU A 1 136 ? 1.373 9.320 8.452 1.00 95.00 136 LEU A CA 1
ATOM 1084 C C . LEU A 1 136 ? 2.701 9.997 8.825 1.00 95.00 136 LEU A C 1
ATOM 1086 O O . LEU A 1 136 ? 3.417 9.501 9.690 1.00 95.00 136 LEU A O 1
ATOM 1090 N N . LYS A 1 137 ? 3.032 11.136 8.205 1.00 93.94 137 LYS A N 1
ATOM 1091 C CA . LYS A 1 137 ? 4.236 11.921 8.529 1.00 93.94 137 LYS A CA 1
ATOM 1092 C C . LYS A 1 137 ? 4.208 12.469 9.952 1.00 93.94 137 LYS A C 1
ATOM 1094 O O . LYS A 1 137 ? 5.226 12.415 10.629 1.00 93.94 137 LYS A O 1
ATOM 1099 N N . GLY A 1 138 ? 3.060 12.977 10.402 1.00 92.62 138 GLY A N 1
ATOM 1100 C CA . GLY A 1 138 ? 2.903 13.506 11.758 1.00 92.62 138 GLY A CA 1
ATOM 1101 C C . GLY A 1 138 ? 3.145 12.459 12.849 1.00 92.62 138 GLY A C 1
ATOM 1102 O O . GLY A 1 138 ? 3.606 12.802 13.933 1.00 92.62 138 GLY A O 1
ATOM 1103 N N . GLU A 1 139 ? 2.885 11.187 12.542 1.00 90.50 139 GLU A N 1
ATOM 1104 C CA . GLU A 1 139 ? 3.010 10.064 13.479 1.00 90.50 139 GLU A CA 1
ATOM 1105 C C . GLU A 1 139 ? 4.297 9.236 13.282 1.00 90.50 139 GLU A C 1
ATOM 1107 O O . GLU A 1 139 ? 4.596 8.355 14.086 1.00 90.50 139 GLU A O 1
ATOM 1112 N N . THR A 1 140 ? 5.089 9.508 12.235 1.00 86.25 140 THR A N 1
ATOM 1113 C CA . THR A 1 140 ? 6.340 8.784 11.950 1.00 86.25 140 THR A CA 1
ATOM 1114 C C . THR A 1 140 ? 7.559 9.715 12.069 1.00 86.25 140 THR A C 1
ATOM 1116 O O . THR A 1 140 ? 7.748 10.587 11.224 1.00 86.25 140 THR A O 1
ATOM 1119 N N . PRO A 1 141 ? 8.444 9.533 13.074 1.00 67.81 141 PRO A N 1
ATOM 1120 C CA . PRO A 1 141 ? 9.471 10.519 13.450 1.00 67.81 141 PRO A CA 1
ATOM 1121 C C . PRO A 1 141 ? 10.561 10.865 12.417 1.00 67.81 141 PRO A C 1
ATOM 1123 O O . PRO A 1 141 ? 11.448 11.651 12.740 1.00 67.81 141 PRO A O 1
ATOM 1126 N N . ALA A 1 142 ? 10.590 10.251 11.229 1.00 60.03 142 ALA A N 1
ATOM 1127 C CA . ALA A 1 142 ? 11.826 10.143 10.448 1.00 60.03 142 ALA A CA 1
ATOM 1128 C C . ALA A 1 142 ? 11.689 10.273 8.922 1.00 60.03 142 ALA A C 1
ATOM 1130 O O . ALA A 1 142 ? 12.559 9.772 8.210 1.00 60.03 142 ALA A O 1
ATOM 1131 N N . SER A 1 143 ? 10.641 10.900 8.378 1.00 65.50 143 SER A N 1
ATOM 1132 C CA . SER A 1 143 ? 10.350 10.628 6.965 1.00 65.50 143 SER A CA 1
ATOM 1133 C C . SER A 1 143 ? 9.854 11.806 6.131 1.00 65.50 143 SER A C 1
ATOM 1135 O O . SER A 1 143 ? 8.721 12.268 6.252 1.0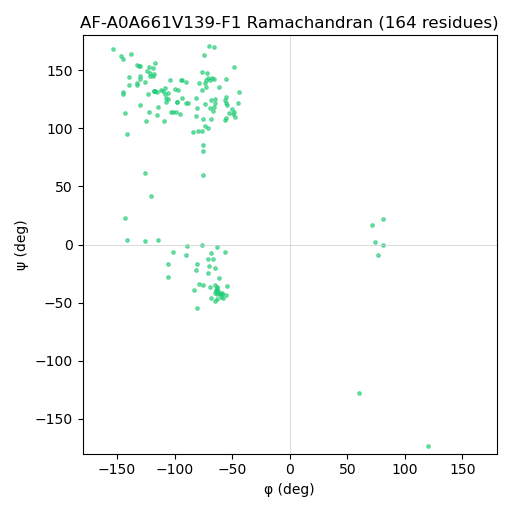0 65.50 143 SER A O 1
ATOM 1137 N N . HIS A 1 144 ? 10.693 12.213 5.177 1.00 85.31 144 HIS A N 1
ATOM 1138 C CA . HIS A 1 144 ? 10.334 13.065 4.044 1.00 85.31 144 HIS A CA 1
ATOM 1139 C C . HIS A 1 144 ? 9.544 12.267 2.994 1.00 85.31 144 HIS A C 1
ATOM 1141 O O . HIS A 1 144 ? 9.986 12.127 1.859 1.00 85.31 144 HIS A O 1
ATOM 1147 N N . TYR A 1 145 ? 8.392 11.706 3.372 1.00 92.00 145 TYR A N 1
ATOM 1148 C CA . TYR A 1 145 ? 7.616 10.895 2.437 1.00 92.00 145 TYR A CA 1
ATOM 1149 C C . TYR A 1 145 ? 6.957 11.736 1.326 1.00 92.00 145 TYR A C 1
ATOM 1151 O O . TYR A 1 145 ? 6.443 12.833 1.573 1.00 92.00 145 TYR A O 1
ATOM 1159 N N . VAL A 1 146 ? 6.895 11.190 0.115 1.00 92.88 146 VAL A N 1
ATOM 1160 C CA . VAL A 1 146 ? 6.136 11.719 -1.033 1.00 92.88 146 VAL A CA 1
ATOM 1161 C C . VAL A 1 146 ? 5.280 10.611 -1.650 1.00 92.88 146 VAL A C 1
ATOM 1163 O O . VAL A 1 146 ? 5.611 9.440 -1.509 1.00 92.88 146 VAL A O 1
ATOM 1166 N N . LEU A 1 147 ? 4.168 10.948 -2.312 1.00 91.19 147 LEU A N 1
ATOM 1167 C CA . LEU A 1 147 ? 3.381 9.953 -3.056 1.00 91.19 147 LEU A CA 1
ATOM 1168 C C . LEU A 1 147 ? 4.046 9.661 -4.405 1.00 91.19 147 LEU A C 1
ATOM 1170 O O . LEU A 1 147 ? 4.455 10.596 -5.093 1.00 91.19 147 LEU A O 1
ATOM 1174 N N . SER A 1 148 ? 4.076 8.394 -4.819 1.00 86.69 148 SER A N 1
ATOM 1175 C CA . SER A 1 148 ? 4.674 7.965 -6.095 1.00 86.69 148 SER A CA 1
ATOM 1176 C C . SER A 1 148 ? 4.114 8.686 -7.324 1.00 86.69 148 SER A C 1
ATOM 1178 O O . SER A 1 148 ? 4.838 9.185 -8.178 1.00 86.69 148 SER A O 1
ATOM 1180 N N . CYS A 1 149 ? 2.797 8.853 -7.373 1.00 74.06 149 CYS A N 1
ATOM 1181 C CA . CYS A 1 149 ? 2.074 9.565 -8.428 1.00 74.06 149 CYS A CA 1
ATOM 1182 C C . CYS A 1 149 ? 2.283 11.091 -8.438 1.00 74.06 149 CYS A C 1
ATOM 1184 O O . CYS A 1 149 ? 1.954 11.749 -9.423 1.00 74.06 149 CYS A O 1
ATOM 1186 N N . ASP A 1 150 ? 2.760 11.662 -7.328 1.00 62.16 150 ASP A N 1
ATOM 1187 C CA . ASP A 1 150 ? 3.092 13.083 -7.224 1.00 62.16 150 ASP A CA 1
ATOM 1188 C C . ASP A 1 150 ? 4.554 13.339 -7.602 1.00 62.16 150 ASP A C 1
ATOM 1190 O O . ASP A 1 150 ? 4.960 14.499 -7.739 1.00 62.16 150 ASP A O 1
ATOM 1194 N N . TYR A 1 151 ? 5.346 12.276 -7.780 1.00 44.78 151 TYR A N 1
ATOM 1195 C CA . TYR A 1 151 ? 6.736 12.381 -8.174 1.00 44.78 151 TYR A CA 1
ATOM 1196 C C . TYR A 1 151 ? 6.845 12.722 -9.661 1.00 44.78 151 TYR A C 1
ATOM 1198 O O . TYR A 1 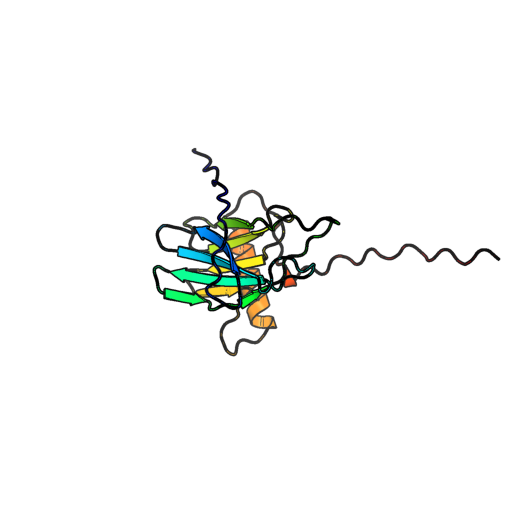151 ? 7.115 11.896 -10.529 1.00 44.78 151 TYR A O 1
ATOM 1206 N N . VAL A 1 152 ? 6.680 14.005 -9.963 1.00 43.84 152 VAL A N 1
ATOM 1207 C CA . VAL A 1 152 ? 7.349 14.598 -11.113 1.00 43.84 152 VAL A CA 1
ATOM 1208 C C . VAL A 1 152 ? 8.791 14.779 -10.664 1.00 43.84 152 VAL A C 1
ATOM 1210 O O . VAL A 1 152 ? 9.094 15.747 -9.962 1.00 43.84 152 VAL A O 1
ATOM 1213 N N . ALA A 1 153 ? 9.678 13.843 -11.020 1.00 38.62 153 ALA A N 1
ATOM 1214 C CA . ALA A 1 153 ? 11.110 14.104 -10.929 1.00 38.62 153 ALA A CA 1
ATOM 1215 C C . ALA A 1 153 ? 11.338 15.512 -11.498 1.00 38.62 153 ALA A C 1
ATOM 1217 O O . ALA A 1 153 ? 10.799 15.797 -12.578 1.00 38.62 153 ALA A O 1
ATOM 1218 N N . PRO A 1 154 ? 12.067 16.423 -10.829 1.00 40.53 154 PRO A N 1
ATOM 1219 C CA . PRO A 1 154 ? 12.525 17.604 -11.529 1.00 40.53 154 PRO A CA 1
ATOM 1220 C C . PRO A 1 154 ? 13.289 17.075 -12.737 1.00 40.53 154 PRO A C 1
ATOM 1222 O O . PRO A 1 154 ? 14.344 16.467 -12.572 1.00 40.53 154 PRO A O 1
ATOM 1225 N N . ILE A 1 155 ? 12.712 17.228 -13.937 1.00 38.72 155 ILE A N 1
ATOM 1226 C CA . ILE A 1 155 ? 13.393 16.893 -15.184 1.00 38.72 155 ILE A CA 1
ATOM 1227 C C . ILE A 1 155 ? 14.727 17.614 -15.045 1.00 38.72 155 ILE A C 1
ATOM 1229 O O . ILE A 1 155 ? 14.691 18.846 -14.897 1.00 38.72 155 ILE A O 1
ATOM 1233 N N . PRO A 1 156 ? 15.872 16.903 -14.994 1.00 42.62 156 PRO A N 1
ATOM 1234 C CA . PRO A 1 156 ? 17.156 17.567 -14.934 1.00 42.62 156 PRO A CA 1
ATOM 1235 C C . PRO A 1 156 ? 17.117 18.522 -16.108 1.00 42.62 156 PRO A C 1
ATOM 1237 O O . PRO A 1 156 ? 16.961 18.074 -17.246 1.00 42.62 156 PRO A O 1
ATOM 1240 N N . ARG A 1 157 ? 17.101 19.836 -15.840 1.00 38.28 157 ARG A N 1
ATOM 1241 C CA . ARG A 1 157 ? 17.120 20.821 -16.915 1.00 38.28 157 ARG A CA 1
ATOM 1242 C C . ARG A 1 157 ? 18.360 20.452 -17.690 1.00 38.28 157 ARG A C 1
ATOM 1244 O O . ARG A 1 157 ? 19.458 20.615 -17.162 1.00 38.28 157 ARG A O 1
ATOM 1251 N N . SER A 1 158 ? 18.173 19.868 -18.872 1.00 50.50 158 SER A N 1
ATOM 1252 C CA . SER A 1 158 ? 19.268 19.525 -19.755 1.00 50.50 158 SER A CA 1
ATOM 1253 C C . SER A 1 158 ? 20.113 20.782 -19.815 1.00 50.50 158 SER A C 1
ATOM 1255 O O . SER A 1 158 ? 19.605 21.830 -20.235 1.00 50.50 158 SER A O 1
ATOM 1257 N N . GLY A 1 159 ? 21.338 20.709 -19.287 1.00 58.03 159 GLY A N 1
ATOM 1258 C CA . GLY A 1 159 ? 22.277 21.816 -19.373 1.00 58.03 159 GLY A CA 1
ATOM 1259 C C . GLY A 1 159 ? 22.320 22.304 -20.822 1.00 58.03 159 GLY A C 1
ATOM 1260 O O . GLY A 1 159 ? 22.001 21.525 -21.730 1.00 58.03 159 GLY A O 1
ATOM 1261 N N . PRO A 1 160 ? 22.641 23.587 -21.058 1.00 56.72 160 PRO A N 1
ATOM 1262 C CA . PRO A 1 160 ? 22.585 24.175 -22.390 1.00 56.72 160 PRO A CA 1
ATOM 1263 C C . PRO A 1 160 ? 23.227 23.222 -23.398 1.00 56.72 160 PRO A C 1
ATOM 1265 O O . PRO A 1 160 ? 24.380 22.820 -23.219 1.00 56.72 160 PRO A O 1
ATOM 1268 N N . ARG A 1 161 ? 22.453 22.811 -24.418 1.00 55.72 161 ARG A N 1
ATOM 1269 C CA . ARG A 1 161 ? 22.965 22.003 -25.530 1.00 55.72 161 ARG A CA 1
ATOM 1270 C C . ARG A 1 161 ? 24.225 22.705 -26.021 1.00 55.72 161 ARG A C 1
ATOM 1272 O O . ARG A 1 161 ? 24.129 23.824 -26.525 1.00 55.72 161 ARG A O 1
ATOM 1279 N N . ARG A 1 162 ? 25.398 22.087 -25.840 1.00 61.47 162 ARG A N 1
ATOM 1280 C CA . ARG A 1 162 ? 26.622 22.588 -26.468 1.00 61.47 162 ARG A CA 1
ATOM 1281 C C . ARG A 1 162 ? 26.323 22.676 -27.960 1.00 61.47 162 ARG A C 1
ATOM 1283 O O . ARG A 1 162 ? 25.923 21.681 -28.564 1.00 61.47 162 ARG A O 1
ATOM 1290 N N . ALA A 1 163 ? 26.425 23.882 -28.512 1.00 59.88 163 ALA A N 1
ATOM 1291 C CA . ALA A 1 163 ? 26.285 24.083 -29.943 1.00 59.88 163 ALA A CA 1
ATOM 1292 C C . ALA A 1 163 ? 27.302 23.179 -30.662 1.00 59.88 163 ALA A C 1
ATOM 1294 O O . ALA A 1 163 ? 28.409 22.998 -30.142 1.00 59.88 163 ALA A O 1
ATOM 1295 N N . PRO A 1 164 ? 26.944 22.594 -31.816 1.00 59.28 164 PRO A N 1
ATOM 1296 C CA . PRO A 1 164 ? 27.898 21.829 -32.600 1.00 59.28 164 PRO A CA 1
ATOM 1297 C C . PRO A 1 164 ? 29.096 22.728 -32.920 1.00 59.28 164 PRO A C 1
ATOM 1299 O O . PRO A 1 164 ? 28.932 23.833 -33.442 1.00 59.28 164 PRO A O 1
ATOM 1302 N N . VAL A 1 165 ? 30.290 22.265 -32.553 1.00 71.31 165 VAL A N 1
ATOM 1303 C CA . VAL A 1 165 ? 31.545 22.882 -32.984 1.00 71.31 165 VAL A CA 1
ATOM 1304 C C . VAL A 1 165 ? 31.612 22.689 -34.498 1.00 71.31 165 VAL A C 1
ATOM 1306 O O . VAL A 1 165 ? 31.472 21.560 -34.970 1.00 71.31 165 VAL A O 1
ATOM 1309 N N . LYS A 1 166 ? 31.712 23.797 -35.237 1.00 68.62 166 LYS A N 1
ATOM 1310 C CA . LYS A 1 166 ? 31.958 23.786 -36.682 1.00 68.62 166 LYS A CA 1
ATOM 1311 C C . LYS A 1 166 ? 33.405 23.424 -36.975 1.00 68.62 166 LYS A C 1
ATOM 1313 O O . LYS A 1 166 ? 34.269 23.855 -36.180 1.00 68.62 166 LYS A O 1
#

Radius of gyration: 17.87 Å; Cα contacts (8 Å, |Δi|>4): 257; chains: 1; bounding box: 49×45×61 Å

pLDDT: mean 79.37, std 19.95, range [32.09, 97.88]

Solvent-accessible surface area (backbone atoms only — not comparable to full-atom values): 10343 Å² total; per-residue (Å²): 137,83,83,80,78,81,80,88,80,88,65,88,70,74,84,87,51,83,41,38,56,62,49,74,47,78,60,59,98,49,30,37,41,37,35,29,29,53,52,91,93,54,100,74,58,58,31,29,36,30,33,28,55,64,92,42,73,78,38,68,82,34,72,51,74,84,80,79,88,81,59,94,59,91,67,84,88,50,73,47,80,46,58,21,76,92,48,43,38,36,34,32,20,39,68,92,47,66,43,36,35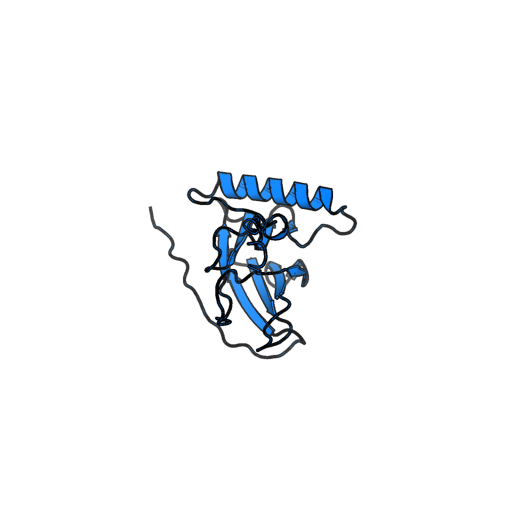,53,32,39,39,29,72,84,78,69,48,42,33,78,51,59,63,89,91,58,53,69,70,59,44,51,53,51,49,51,54,51,50,54,53,39,42,77,52,32,101,81,59,83,64,42,52,49,92,70,60,70,68,79,70,74,75,75,66,81,78,77,72,84,84,128

Mean predicted aligned error: 9.85 Å